Protein AF-A0A519FH25-F1 (afdb_monomer_lite)

Sequence (172 aa):
MGDGDIEALARCCVEATLRHIEGSSDALGRVSALLDDAMTSLRRSLSAATGAEDHAECRRDLEAAMVALQSEDALAPLLDSARERILQTIDVLRFVVTPRRGETDASGPGGRDRLACEAMAARLRLAVIALDAGIARSGRVRQTRAIVDDSPSMRQVIRGALASGGRPESRT

Foldseek 3Di:
DDPVLLVVLVVLLVVLLVVLVVVLVVLVVVLVVLLVVLVVQLVVLVVQLVVDPDPVSVVVSVVSNVVSVVVVVVSVVSVVVSVVSVVLSVVLVCQLVDDDPVLPPDDDDPVNVVSVSVVSSVSSVVSSVSSVVSVVPPDDPPPPPPPPVPPPPDVVVVVVVVVPDDDDDDDD

Secondary structure (DSSP, 8-state):
--HHHHHHHHHHHHHHHHHHHHHHHHHHHHHHHHHHHHHHHHHHHHHHHHH-SSHHHHHHHHHHHHHHHHHHHHHHHHHHHHHHHHHHHHHHHHHHHSPPTTSS----TTTHHHHHHHHHHHHHHHHHHHHHHHHHT----------------SHHHHHHHTTS--------

pLDDT: mean 75.27, std 19.76, range [34.09, 96.94]

Radius of gyration: 30.09 Å; chains: 1; bounding box: 79×49×79 Å

Structure (mmCIF, N/CA/C/O backbone):
data_AF-A0A519FH25-F1
#
_entry.id   AF-A0A519FH25-F1
#
loop_
_atom_site.group_PDB
_atom_site.id
_atom_site.type_symbol
_atom_site.label_atom_id
_atom_site.label_alt_id
_atom_site.label_comp_id
_atom_site.label_asym_id
_atom_site.label_entity_id
_atom_site.label_seq_id
_atom_site.pdbx_PDB_ins_code
_atom_site.Cartn_x
_atom_site.Cartn_y
_atom_site.Cartn_z
_atom_site.occupancy
_atom_site.B_iso_or_equiv
_atom_site.auth_seq_id
_atom_site.auth_comp_id
_atom_site.auth_asym_id
_atom_site.auth_atom_id
_atom_site.pdbx_PDB_model_num
ATOM 1 N N . MET A 1 1 ? 20.531 5.971 -31.372 1.00 55.22 1 MET A N 1
ATOM 2 C CA . MET A 1 1 ? 20.216 6.049 -29.939 1.00 55.22 1 MET A CA 1
ATOM 3 C C . MET A 1 1 ? 21.555 6.118 -29.237 1.00 55.22 1 MET A C 1
ATOM 5 O O . MET A 1 1 ? 22.353 5.213 -29.451 1.00 55.22 1 MET A O 1
ATOM 9 N N . GLY A 1 2 ? 21.870 7.254 -28.620 1.00 62.38 2 GLY A N 1
ATOM 10 C CA . GLY A 1 2 ? 23.169 7.477 -27.972 1.00 62.38 2 GLY A CA 1
ATOM 11 C C . GLY A 1 2 ? 23.111 7.121 -26.489 1.00 62.38 2 GLY A C 1
ATOM 12 O O . GLY A 1 2 ? 22.018 6.994 -25.941 1.00 62.38 2 GLY A O 1
ATOM 13 N N . ASP A 1 3 ? 24.264 7.019 -25.828 1.00 62.97 3 ASP A N 1
ATOM 14 C CA . ASP A 1 3 ? 24.346 6.753 -24.380 1.00 62.97 3 ASP A CA 1
ATOM 15 C C . ASP A 1 3 ? 23.527 7.757 -23.545 1.00 62.97 3 ASP A C 1
ATOM 17 O O . ASP A 1 3 ? 22.914 7.383 -22.545 1.00 62.97 3 ASP A O 1
ATOM 21 N N . GLY A 1 4 ? 23.402 9.005 -24.015 1.00 71.81 4 GLY A N 1
ATOM 22 C CA . GLY A 1 4 ? 22.564 10.031 -23.385 1.00 71.81 4 GLY A CA 1
ATOM 23 C C . GLY A 1 4 ? 21.061 9.709 -23.354 1.00 71.81 4 GLY A C 1
ATOM 24 O O . GLY A 1 4 ? 20.365 10.152 -22.443 1.00 71.81 4 GLY A O 1
ATOM 25 N N . ASP A 1 5 ? 20.550 8.894 -24.284 1.00 83.62 5 ASP A N 1
ATOM 26 C CA . ASP A 1 5 ? 19.140 8.479 -24.270 1.00 83.62 5 ASP A CA 1
ATOM 27 C C . ASP A 1 5 ? 18.875 7.435 -23.173 1.00 83.62 5 ASP A C 1
ATOM 29 O O . ASP A 1 5 ? 17.804 7.416 -22.564 1.00 83.62 5 ASP A O 1
ATOM 33 N N . ILE A 1 6 ? 19.847 6.556 -22.912 1.00 84.62 6 ILE A N 1
ATOM 34 C CA . ILE A 1 6 ? 19.759 5.542 -21.853 1.00 84.62 6 ILE A CA 1
ATOM 35 C C . ILE A 1 6 ? 19.885 6.206 -20.488 1.00 84.62 6 ILE A C 1
ATOM 37 O O . ILE A 1 6 ? 19.112 5.878 -19.591 1.00 84.62 6 ILE A O 1
ATOM 41 N N . GLU A 1 7 ? 20.799 7.166 -20.337 1.00 88.19 7 GLU A N 1
ATOM 42 C CA . GLU A 1 7 ? 20.942 7.929 -19.097 1.00 88.19 7 GLU A CA 1
ATOM 43 C C . GLU A 1 7 ? 19.653 8.693 -18.754 1.00 88.19 7 GLU A C 1
ATOM 45 O O . GLU A 1 7 ? 19.176 8.632 -17.618 1.00 88.19 7 GLU A O 1
ATOM 50 N N . ALA A 1 8 ? 19.039 9.351 -19.742 1.00 90.25 8 ALA A N 1
ATOM 51 C CA . ALA A 1 8 ? 17.763 10.038 -19.557 1.00 90.25 8 ALA A CA 1
ATOM 52 C C . ALA A 1 8 ? 16.649 9.066 -19.130 1.00 90.25 8 ALA A C 1
ATOM 54 O O . ALA A 1 8 ? 15.921 9.334 -18.175 1.00 90.25 8 ALA A O 1
ATOM 55 N N . LEU A 1 9 ? 16.550 7.903 -19.781 1.00 88.69 9 LEU A N 1
ATOM 56 C CA . LEU A 1 9 ? 15.572 6.872 -19.426 1.00 88.69 9 LEU A CA 1
ATOM 57 C C . LEU A 1 9 ? 15.819 6.272 -18.035 1.00 88.69 9 LEU A C 1
ATOM 59 O O . LEU A 1 9 ? 14.865 6.016 -17.300 1.00 88.69 9 LEU A O 1
ATOM 63 N N . ALA A 1 10 ? 17.081 6.070 -17.656 1.00 89.19 10 ALA A N 1
ATOM 64 C CA . ALA A 1 10 ? 17.459 5.607 -16.327 1.00 89.19 10 ALA A CA 1
ATOM 65 C C . ALA A 1 10 ? 17.050 6.626 -15.259 1.00 89.19 10 ALA A C 1
ATOM 67 O O . ALA A 1 10 ? 16.446 6.246 -14.257 1.00 89.19 10 ALA A O 1
ATOM 68 N N . ARG A 1 11 ? 17.284 7.920 -15.508 1.00 92.88 11 ARG A N 1
ATOM 69 C CA . ARG A 1 11 ? 16.842 9.006 -14.627 1.00 92.88 11 ARG A CA 1
ATOM 70 C C . ARG A 1 11 ? 15.324 9.018 -14.462 1.00 92.88 11 ARG A C 1
ATOM 72 O O . ARG A 1 11 ? 14.850 9.000 -13.331 1.00 92.88 11 ARG A O 1
ATOM 79 N N . CYS A 1 12 ? 14.567 8.929 -15.557 1.00 90.19 12 CYS A N 1
ATOM 80 C CA . CYS A 1 12 ? 13.106 8.836 -15.490 1.00 90.19 12 CYS A CA 1
ATOM 81 C C . CYS A 1 12 ? 12.634 7.603 -14.703 1.00 90.19 12 CYS A C 1
ATOM 83 O O . CYS A 1 12 ? 11.685 7.691 -13.926 1.00 90.19 12 CYS A O 1
ATOM 85 N N . CYS A 1 13 ? 13.297 6.453 -14.872 1.00 89.88 13 CYS A N 1
ATOM 86 C CA . CYS A 1 13 ? 12.983 5.237 -14.122 1.00 89.88 13 CYS A CA 1
ATOM 87 C C . CYS A 1 13 ? 13.240 5.416 -12.618 1.00 89.88 13 CYS A C 1
ATOM 89 O O . CYS A 1 13 ? 12.416 4.999 -11.801 1.00 89.88 13 CYS A O 1
ATOM 91 N N . VAL A 1 14 ? 14.352 6.057 -12.243 1.00 91.56 14 VAL A N 1
ATOM 92 C CA . VAL A 1 14 ? 14.678 6.381 -10.846 1.00 91.56 14 VAL A CA 1
ATOM 93 C C . VAL A 1 14 ? 13.645 7.340 -10.263 1.00 91.56 14 VAL A C 1
ATOM 95 O O . VAL A 1 14 ? 13.078 7.047 -9.216 1.00 91.56 14 VAL A O 1
ATOM 98 N N . GLU A 1 15 ? 13.332 8.436 -10.951 1.00 92.12 15 GLU A N 1
ATOM 99 C CA . GLU A 1 15 ? 12.331 9.414 -10.507 1.00 92.12 15 GLU A CA 1
ATOM 100 C C . GLU A 1 15 ? 10.942 8.781 -10.342 1.00 92.12 15 GLU A C 1
ATOM 102 O O . GLU A 1 15 ? 10.249 9.038 -9.360 1.00 92.12 15 GLU A O 1
ATOM 107 N N . ALA A 1 16 ? 10.527 7.917 -11.273 1.00 88.25 16 ALA A N 1
ATOM 108 C CA . ALA A 1 16 ? 9.273 7.176 -11.161 1.00 88.25 16 ALA A CA 1
ATOM 109 C C . ALA A 1 16 ? 9.273 6.213 -9.965 1.00 88.25 16 ALA A C 1
ATOM 111 O O . ALA A 1 16 ? 8.280 6.116 -9.245 1.00 88.25 16 ALA A O 1
ATOM 112 N N . THR A 1 17 ? 10.395 5.538 -9.719 1.00 88.75 17 THR A N 1
ATOM 113 C CA . THR A 1 17 ? 10.561 4.633 -8.574 1.00 88.75 17 THR A CA 1
ATOM 114 C C . THR A 1 17 ? 10.498 5.395 -7.250 1.00 88.75 17 THR A C 1
ATOM 116 O O . THR A 1 17 ? 9.796 4.968 -6.336 1.00 88.75 17 THR A O 1
ATOM 119 N N . LEU A 1 18 ? 11.180 6.540 -7.146 1.00 90.12 18 LEU A N 1
ATOM 120 C CA . LEU A 1 18 ? 11.158 7.382 -5.947 1.00 90.12 18 LEU A CA 1
ATOM 121 C C . LEU A 1 18 ? 9.742 7.877 -5.639 1.00 90.12 18 LEU A C 1
ATOM 123 O O . LEU A 1 18 ? 9.282 7.698 -4.514 1.00 90.12 18 LEU A O 1
ATOM 127 N N . ARG A 1 19 ? 9.003 8.357 -6.650 1.00 87.88 19 ARG A N 1
ATOM 128 C CA . ARG A 1 19 ? 7.586 8.738 -6.499 1.00 87.88 19 ARG A CA 1
ATOM 129 C C . ARG A 1 19 ? 6.727 7.600 -5.927 1.00 87.88 19 ARG A C 1
ATOM 131 O O . ARG A 1 19 ? 5.849 7.839 -5.099 1.00 87.88 19 ARG A O 1
ATOM 138 N N . HIS A 1 20 ? 6.969 6.354 -6.344 1.00 85.06 20 HIS A N 1
ATOM 139 C CA . HIS A 1 20 ? 6.272 5.173 -5.806 1.00 85.06 20 HIS A CA 1
ATOM 140 C C . HIS A 1 20 ? 6.630 4.868 -4.355 1.00 85.06 20 HIS A C 1
ATOM 142 O O . HIS A 1 20 ? 5.747 4.517 -3.565 1.00 85.06 20 HIS A O 1
ATOM 148 N N . ILE A 1 21 ? 7.910 4.988 -4.002 1.00 87.00 21 ILE A N 1
ATOM 149 C CA . ILE A 1 21 ? 8.391 4.775 -2.634 1.00 87.00 21 ILE A CA 1
ATOM 150 C C . ILE A 1 21 ? 7.794 5.831 -1.705 1.00 87.00 21 ILE A C 1
ATOM 152 O O . ILE A 1 21 ? 7.235 5.471 -0.672 1.00 87.00 21 ILE A O 1
ATOM 156 N N . GLU A 1 22 ? 7.830 7.104 -2.095 1.00 88.25 22 GLU A N 1
ATOM 157 C CA . GLU A 1 22 ? 7.240 8.216 -1.340 1.00 88.25 22 GLU A CA 1
ATOM 158 C C . GLU A 1 22 ? 5.732 8.009 -1.142 1.00 88.25 22 GLU A C 1
ATOM 160 O O . GLU A 1 22 ? 5.251 7.982 -0.010 1.00 88.25 22 GLU A O 1
ATOM 165 N N . GLY A 1 23 ? 4.985 7.712 -2.212 1.00 85.00 23 GLY A N 1
ATOM 166 C CA . GLY A 1 23 ? 3.547 7.440 -2.111 1.00 85.00 23 GLY A CA 1
ATOM 167 C C . GLY A 1 23 ? 3.195 6.172 -1.314 1.00 85.00 23 GLY A C 1
ATOM 168 O O . GLY A 1 23 ? 2.083 6.047 -0.784 1.00 85.00 23 GLY A O 1
ATOM 169 N N . SER A 1 24 ? 4.114 5.208 -1.220 1.00 84.75 24 SER A N 1
ATOM 170 C CA . SER A 1 24 ? 3.966 4.030 -0.356 1.00 84.75 24 SER A CA 1
ATOM 171 C C . SER A 1 24 ? 4.255 4.373 1.103 1.00 84.75 24 SER A C 1
ATOM 173 O O . SER A 1 24 ? 3.476 3.985 1.972 1.00 84.75 24 SER A O 1
ATOM 175 N N . SER A 1 25 ? 5.305 5.156 1.358 1.00 87.62 25 SER A N 1
ATOM 176 C CA . SER A 1 25 ? 5.664 5.681 2.677 1.00 87.62 25 SER A CA 1
ATOM 177 C C . SER A 1 25 ? 4.526 6.504 3.277 1.00 87.62 25 SER A C 1
ATOM 179 O O . SER A 1 25 ? 4.088 6.229 4.392 1.00 87.62 25 SER A O 1
ATOM 181 N N . ASP A 1 26 ? 3.952 7.432 2.510 1.00 87.69 26 ASP A N 1
ATOM 182 C CA . ASP A 1 26 ? 2.821 8.252 2.954 1.00 87.69 26 ASP A CA 1
ATOM 183 C C . ASP A 1 26 ? 1.589 7.409 3.305 1.00 87.69 26 ASP A C 1
ATOM 185 O O . ASP A 1 26 ? 0.864 7.699 4.259 1.00 87.69 26 ASP A O 1
ATOM 189 N N . ALA A 1 27 ? 1.320 6.356 2.528 1.00 85.44 27 ALA A N 1
ATOM 190 C CA . ALA A 1 27 ? 0.211 5.448 2.803 1.00 85.44 27 ALA A CA 1
ATOM 191 C C . ALA A 1 27 ? 0.436 4.652 4.093 1.00 85.44 27 ALA A C 1
ATOM 193 O O . ALA A 1 27 ? -0.482 4.554 4.905 1.00 85.44 27 ALA A O 1
ATOM 194 N N . LEU A 1 28 ? 1.650 4.135 4.299 1.00 88.00 28 LEU A N 1
ATOM 195 C CA . LEU A 1 28 ? 2.026 3.441 5.529 1.00 88.00 28 LEU A CA 1
ATOM 196 C C . LEU A 1 28 ? 1.961 4.376 6.742 1.00 88.00 28 LEU A C 1
ATOM 198 O O . LEU A 1 28 ? 1.437 3.975 7.775 1.00 88.00 28 LEU A O 1
ATOM 202 N N . GLY A 1 29 ? 2.392 5.633 6.601 1.00 89.56 29 GLY A N 1
ATOM 203 C CA . GLY A 1 29 ? 2.268 6.648 7.649 1.00 89.56 29 GLY A CA 1
ATOM 204 C C . GLY A 1 29 ? 0.814 6.897 8.059 1.00 89.56 29 GLY A C 1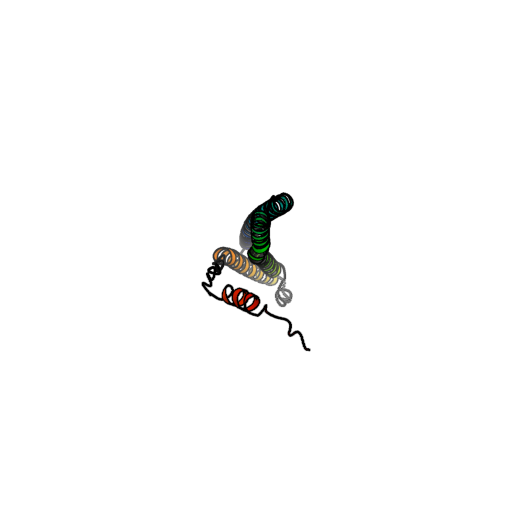
ATOM 205 O O . GLY A 1 29 ? 0.506 6.928 9.248 1.00 89.56 29 GLY A O 1
ATOM 206 N N . ARG A 1 30 ? -0.112 6.984 7.092 1.00 88.62 30 ARG A N 1
ATOM 207 C CA . ARG A 1 30 ? -1.554 7.095 7.387 1.00 88.62 30 ARG A CA 1
ATOM 208 C C . ARG A 1 30 ? -2.110 5.855 8.084 1.00 88.62 30 ARG A C 1
ATOM 210 O O . ARG A 1 30 ? -2.893 5.998 9.015 1.00 88.62 30 ARG A O 1
ATOM 217 N N . VAL A 1 31 ? -1.720 4.656 7.650 1.00 89.62 31 VAL A N 1
ATOM 218 C CA . VAL A 1 31 ? -2.145 3.407 8.305 1.00 89.62 31 VAL A CA 1
ATOM 219 C C . VAL A 1 31 ? -1.613 3.334 9.736 1.00 89.62 31 VAL A C 1
ATOM 221 O O . VAL A 1 31 ? -2.366 2.972 10.634 1.00 89.62 31 VAL A O 1
ATOM 224 N N . SER A 1 32 ? -0.360 3.740 9.961 1.00 90.00 32 SER A N 1
ATOM 225 C CA . SER A 1 32 ? 0.234 3.816 11.299 1.00 90.00 32 SER A CA 1
ATOM 226 C C . SER A 1 32 ? -0.556 4.749 12.211 1.00 90.00 32 SER A C 1
ATOM 228 O O . SER A 1 32 ? -0.900 4.355 13.317 1.00 90.00 32 SER A O 1
ATOM 230 N N . ALA A 1 33 ? -0.907 5.949 11.736 1.00 91.38 33 ALA A N 1
ATOM 231 C CA . ALA A 1 33 ? -1.695 6.899 12.520 1.00 91.38 33 ALA A CA 1
ATOM 232 C C . ALA A 1 33 ? -3.081 6.341 12.891 1.00 91.38 33 ALA A C 1
ATOM 234 O O . ALA A 1 33 ? -3.505 6.452 14.036 1.00 91.38 33 ALA A O 1
ATOM 235 N N . LEU A 1 34 ? -3.763 5.680 11.947 1.00 90.44 34 LEU A N 1
ATOM 236 C CA . LEU A 1 34 ? -5.056 5.041 12.216 1.00 90.44 34 LEU A CA 1
ATOM 237 C C . LEU A 1 34 ? -4.940 3.900 13.236 1.00 90.44 34 LEU A C 1
ATOM 239 O O . LEU A 1 34 ? -5.818 3.750 14.084 1.00 90.44 34 LEU A O 1
ATOM 243 N N . LEU A 1 35 ? -3.865 3.110 13.168 1.00 90.00 35 LEU A N 1
ATOM 244 C CA . LEU A 1 35 ? -3.596 2.056 14.144 1.00 90.00 35 LEU A CA 1
ATOM 245 C C . LEU A 1 35 ? -3.323 2.646 15.533 1.00 90.00 35 LEU A C 1
ATOM 247 O O . LEU A 1 35 ? -3.856 2.150 16.524 1.00 90.00 35 LEU A O 1
ATOM 251 N N . ASP A 1 36 ? -2.542 3.722 15.617 1.00 91.88 36 ASP A N 1
ATOM 252 C CA . ASP A 1 36 ? -2.261 4.410 16.879 1.00 91.88 36 ASP A CA 1
ATOM 253 C C . ASP A 1 36 ? -3.538 4.987 17.512 1.00 91.88 36 ASP A C 1
ATOM 255 O O . ASP A 1 36 ? -3.755 4.841 18.723 1.00 91.88 36 ASP A O 1
ATOM 259 N N . ASP A 1 37 ? -4.422 5.576 16.704 1.00 91.31 37 ASP A N 1
ATOM 260 C CA . ASP A 1 37 ? -5.726 6.080 17.142 1.00 91.31 37 ASP A CA 1
ATOM 261 C C . ASP A 1 37 ? -6.628 4.945 17.652 1.00 91.31 37 ASP A C 1
ATOM 263 O O . ASP A 1 37 ? -7.215 5.048 18.738 1.00 91.31 37 ASP A O 1
ATOM 267 N N . ALA A 1 38 ? -6.694 3.831 16.914 1.00 90.81 38 ALA A N 1
ATOM 268 C CA . ALA A 1 38 ? -7.445 2.639 17.298 1.00 90.81 38 ALA A CA 1
ATOM 269 C C . ALA A 1 38 ? -6.943 2.058 18.626 1.00 90.81 38 ALA A C 1
ATOM 271 O O . ALA A 1 38 ? -7.729 1.843 19.553 1.00 90.81 38 ALA A O 1
ATOM 272 N N . MET A 1 39 ? -5.626 1.888 18.767 1.00 92.44 39 MET A N 1
ATOM 273 C CA . MET A 1 39 ? -5.001 1.374 19.988 1.00 92.44 39 MET A CA 1
ATOM 274 C C . MET A 1 39 ? -5.196 2.317 21.176 1.00 92.44 39 MET A C 1
ATOM 276 O O . MET A 1 39 ? -5.402 1.870 22.308 1.00 92.44 39 MET A O 1
ATOM 280 N N . THR A 1 40 ? -5.169 3.627 20.942 1.00 95.19 40 THR A N 1
ATOM 281 C CA . THR A 1 40 ? -5.456 4.626 21.975 1.00 95.19 40 THR A CA 1
ATOM 282 C C . THR A 1 40 ? -6.914 4.556 22.425 1.00 95.19 40 THR A C 1
ATOM 284 O O . THR A 1 40 ? -7.187 4.584 23.628 1.00 95.19 40 THR A O 1
ATOM 287 N N . SER A 1 41 ? -7.854 4.414 21.487 1.00 93.75 41 SER A N 1
ATOM 288 C CA . SER A 1 41 ? -9.272 4.229 21.803 1.00 93.75 41 SER A CA 1
ATOM 289 C C . SER A 1 41 ? -9.520 2.936 22.576 1.00 93.75 41 SER A C 1
ATOM 291 O O . SER A 1 41 ? -10.207 2.960 23.594 1.00 93.75 41 SER A O 1
ATOM 293 N N . LEU A 1 42 ? -8.895 1.833 22.162 1.00 94.50 42 LEU A N 1
ATOM 294 C CA . LEU A 1 42 ? -8.974 0.543 22.843 1.00 94.50 42 LEU A CA 1
ATOM 295 C C . LEU A 1 42 ? -8.512 0.636 24.301 1.00 94.50 42 LEU A C 1
ATOM 297 O O . LEU A 1 42 ? -9.236 0.231 25.207 1.00 94.50 42 LEU A O 1
ATOM 301 N N . ARG A 1 43 ? -7.327 1.211 24.545 1.00 96.44 43 ARG A N 1
ATOM 302 C CA . ARG A 1 43 ? -6.800 1.406 25.908 1.00 96.44 43 ARG A CA 1
ATOM 303 C C . ARG A 1 43 ? -7.744 2.248 26.760 1.00 96.44 43 ARG A C 1
ATOM 305 O O . ARG A 1 43 ? -7.962 1.924 27.923 1.00 96.44 43 ARG A O 1
ATOM 312 N N . ARG A 1 44 ? -8.312 3.311 26.183 1.00 96.50 44 ARG A N 1
ATOM 313 C CA . ARG A 1 44 ? -9.262 4.188 26.875 1.00 96.50 44 ARG A CA 1
ATOM 314 C C . ARG A 1 44 ? -10.528 3.434 27.274 1.00 96.50 44 ARG A C 1
ATOM 316 O O . ARG A 1 44 ? -10.909 3.495 28.436 1.00 96.50 44 ARG A O 1
ATOM 323 N N . SER A 1 45 ? -11.141 2.713 26.338 1.00 95.25 45 SER A N 1
ATOM 324 C CA . SER A 1 45 ? -12.368 1.949 26.575 1.00 95.25 45 SER A CA 1
ATOM 325 C C . SER A 1 45 ? -12.154 0.803 27.562 1.00 95.25 45 SER A C 1
ATOM 327 O O . SER A 1 45 ? -12.967 0.612 28.455 1.00 95.25 45 SER A O 1
ATOM 329 N N . LEU A 1 46 ? -11.028 0.088 27.483 1.00 95.62 46 LEU A N 1
ATOM 330 C CA . LEU A 1 46 ? -10.704 -0.950 28.465 1.00 95.62 46 LEU A CA 1
ATOM 331 C C . LEU A 1 46 ? -10.480 -0.367 29.864 1.00 95.62 46 LEU A C 1
ATOM 333 O O . LEU A 1 46 ? -10.968 -0.925 30.841 1.00 95.62 46 LEU A O 1
ATOM 337 N N . SER A 1 47 ? -9.787 0.771 29.963 1.00 96.81 47 SER A N 1
ATOM 338 C CA . SER A 1 47 ? -9.609 1.478 31.235 1.00 96.81 47 SER A CA 1
ATOM 339 C C . SER A 1 47 ? -10.957 1.912 31.827 1.00 96.81 47 SER A C 1
ATOM 341 O O . SER A 1 47 ? -11.224 1.658 33.000 1.00 96.81 47 SER A O 1
ATOM 343 N N . ALA A 1 48 ? -11.845 2.483 31.006 1.00 94.88 48 ALA A N 1
ATOM 344 C CA . ALA A 1 48 ? -13.191 2.873 31.424 1.00 94.88 48 ALA A CA 1
ATOM 345 C C . ALA A 1 48 ? -14.017 1.667 31.906 1.00 94.88 48 ALA A C 1
ATOM 347 O O . ALA A 1 48 ? -14.543 1.695 33.015 1.00 94.88 48 ALA A O 1
ATOM 348 N N . ALA A 1 49 ? -13.987 0.550 31.171 1.00 94.88 49 ALA A N 1
ATOM 349 C CA . ALA A 1 49 ? -14.682 -0.676 31.560 1.00 94.88 49 ALA A CA 1
ATOM 350 C C . ALA A 1 49 ? -14.231 -1.222 32.927 1.00 94.88 49 ALA A C 1
ATOM 352 O O . ALA A 1 49 ? -15.047 -1.790 33.651 1.00 94.88 49 ALA A O 1
ATOM 353 N N . THR A 1 50 ? -12.951 -1.055 33.296 1.00 94.88 50 THR A N 1
ATOM 354 C CA . THR A 1 50 ? -12.442 -1.464 34.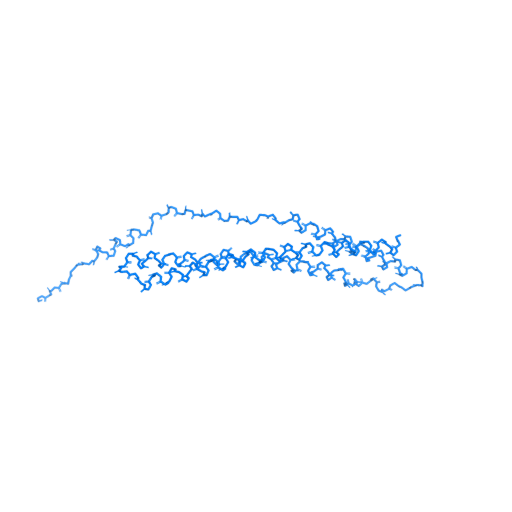622 1.00 94.88 50 THR A CA 1
ATOM 355 C C . THR A 1 50 ? -12.861 -0.536 35.761 1.00 94.88 50 THR A C 1
ATOM 357 O O . THR A 1 50 ? -12.856 -0.963 36.913 1.00 94.88 50 THR A O 1
ATOM 360 N N . GLY A 1 51 ? -13.210 0.714 35.448 1.00 94.00 51 GLY A N 1
ATOM 361 C CA . GLY A 1 51 ? -13.679 1.714 36.407 1.00 94.00 51 GLY A CA 1
ATOM 362 C C . GLY A 1 51 ? -15.198 1.890 36.441 1.00 94.00 51 GLY A C 1
ATOM 363 O O . GLY A 1 51 ? -15.668 2.739 37.191 1.00 94.00 51 GLY A O 1
ATOM 364 N N . ALA A 1 52 ? -15.946 1.129 35.638 1.00 94.38 52 ALA A N 1
ATOM 365 C CA . ALA A 1 52 ? -17.389 1.278 35.490 1.00 94.38 52 ALA A CA 1
ATOM 366 C C . ALA A 1 52 ? -18.142 1.001 36.802 1.00 94.38 52 ALA A C 1
ATOM 368 O O . ALA A 1 52 ? -17.884 0.006 37.487 1.00 94.38 52 ALA A O 1
ATOM 369 N N . GLU A 1 53 ? -19.110 1.859 37.123 1.00 94.50 53 GLU A N 1
ATOM 370 C CA . GLU A 1 53 ? -19.896 1.766 38.362 1.00 94.50 53 GLU A CA 1
ATOM 371 C C . GLU A 1 53 ? -21.063 0.776 38.234 1.00 94.50 53 GLU A C 1
ATOM 373 O O . GLU A 1 53 ? -21.558 0.245 39.234 1.00 94.50 53 GLU A O 1
ATOM 378 N N . ASP A 1 54 ? -21.492 0.489 37.000 1.00 95.62 54 ASP A N 1
ATOM 379 C CA . ASP A 1 54 ? -22.558 -0.461 36.716 1.00 95.62 54 ASP A CA 1
ATOM 380 C C . ASP A 1 54 ? -22.307 -1.342 35.478 1.00 95.62 54 ASP A C 1
ATOM 382 O O . ASP A 1 54 ? -21.416 -1.135 34.650 1.00 95.62 54 ASP A O 1
ATOM 386 N N . HIS A 1 55 ? -23.137 -2.379 35.353 1.00 93.12 55 HIS A N 1
ATOM 387 C CA . HIS A 1 55 ? -23.047 -3.353 34.268 1.00 93.12 55 HIS A CA 1
ATOM 388 C C . HIS A 1 55 ? -23.359 -2.750 32.885 1.00 93.12 55 HIS A C 1
ATOM 390 O O . HIS A 1 55 ? -22.870 -3.243 31.867 1.00 93.12 55 HIS A O 1
ATOM 396 N N . ALA A 1 56 ? -24.213 -1.728 32.801 1.00 95.31 56 ALA A N 1
ATOM 397 C CA . ALA A 1 56 ? -24.584 -1.122 31.526 1.00 95.31 56 ALA A CA 1
ATOM 398 C C . ALA A 1 56 ? -23.444 -0.263 30.962 1.00 95.31 56 ALA A C 1
ATOM 400 O O . ALA A 1 56 ? -23.205 -0.302 29.754 1.00 95.31 56 ALA A O 1
ATOM 401 N N . GLU A 1 57 ? -22.740 0.463 31.828 1.00 92.62 57 GLU A N 1
ATOM 402 C CA . GLU A 1 57 ? -21.528 1.214 31.515 1.00 92.62 57 GLU A CA 1
ATOM 403 C C . GLU A 1 57 ? -20.391 0.274 31.107 1.00 92.62 57 GLU A C 1
ATOM 405 O O . GLU A 1 57 ? -19.887 0.388 29.990 1.00 92.62 57 GLU A O 1
ATOM 410 N N . CYS A 1 58 ? -20.105 -0.748 31.923 1.00 96.31 58 CYS A N 1
ATOM 411 C CA . CYS A 1 58 ? -19.081 -1.749 31.614 1.00 96.31 58 CYS A CA 1
ATOM 412 C C . CYS A 1 58 ? -19.315 -2.397 30.239 1.00 96.31 58 CYS A C 1
ATOM 414 O O . CYS A 1 58 ? -18.404 -2.495 29.416 1.00 96.31 58 CYS A O 1
ATOM 416 N N . ARG A 1 59 ? -20.563 -2.788 29.940 1.00 96.94 59 ARG A N 1
ATOM 417 C CA . ARG A 1 59 ? -20.912 -3.366 28.637 1.00 96.94 59 ARG A CA 1
ATOM 418 C C . ARG A 1 59 ? -20.684 -2.381 27.488 1.00 96.94 59 ARG A C 1
ATOM 420 O O . ARG A 1 59 ? -20.146 -2.785 26.464 1.00 96.94 59 ARG A O 1
ATOM 427 N N . ARG A 1 60 ? -21.084 -1.115 27.641 1.00 96.38 60 ARG A N 1
ATOM 428 C CA . ARG A 1 60 ? -20.908 -0.087 26.601 1.00 96.38 60 ARG A CA 1
ATOM 429 C C . ARG A 1 60 ? -19.429 0.127 26.279 1.00 96.38 60 ARG A C 1
ATOM 431 O O . ARG A 1 60 ? -19.065 0.227 25.109 1.00 96.38 60 ARG A O 1
ATOM 438 N N . ASP A 1 61 ? -18.583 0.169 27.300 1.00 95.81 61 ASP A N 1
ATOM 439 C CA . ASP A 1 61 ? -17.147 0.365 27.120 1.00 95.81 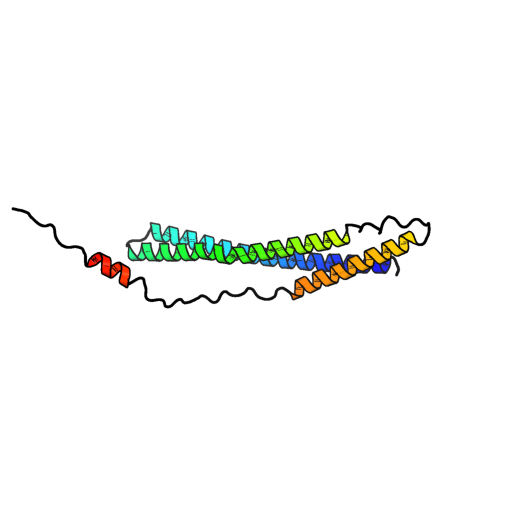61 ASP A CA 1
ATOM 440 C C . ASP A 1 61 ? -16.471 -0.856 26.487 1.00 95.81 61 ASP A C 1
ATOM 442 O O . ASP A 1 61 ? -15.613 -0.707 25.615 1.00 95.81 61 ASP A O 1
ATOM 446 N N . LEU A 1 62 ? -16.907 -2.070 26.833 1.00 95.75 62 LEU A N 1
ATOM 447 C CA . LEU A 1 62 ? -16.460 -3.292 26.159 1.00 95.75 62 LEU A CA 1
ATOM 448 C C . LEU A 1 62 ? -16.910 -3.344 24.690 1.00 95.75 62 LEU A C 1
ATOM 450 O O . LEU A 1 62 ? -16.121 -3.728 23.829 1.00 95.75 62 LEU A O 1
ATOM 454 N N . GLU A 1 63 ? -18.133 -2.913 24.374 1.00 96.00 63 GLU A N 1
ATOM 455 C CA . GLU A 1 63 ? -18.609 -2.783 22.989 1.00 96.00 63 GLU A CA 1
ATOM 456 C C . GLU A 1 63 ? -17.753 -1.773 22.201 1.00 96.00 63 GLU A C 1
ATOM 458 O O . GLU A 1 63 ? -17.348 -2.050 21.071 1.00 96.00 63 GLU A O 1
ATOM 463 N N . ALA A 1 64 ? -17.392 -0.637 22.806 1.00 93.12 64 ALA A N 1
ATOM 464 C CA . ALA A 1 64 ? -16.491 0.339 22.190 1.00 93.12 64 ALA A CA 1
ATOM 465 C C . ALA A 1 64 ? -15.070 -0.220 21.973 1.00 93.12 64 ALA A C 1
ATOM 467 O O . ALA A 1 64 ? -14.469 0.007 20.921 1.00 93.12 64 ALA A O 1
ATOM 468 N N . ALA A 1 65 ? -14.547 -0.995 22.930 1.00 93.75 65 ALA A N 1
ATOM 469 C CA . ALA A 1 65 ? -13.273 -1.699 22.794 1.00 93.75 65 ALA A CA 1
ATOM 470 C C . ALA A 1 65 ? -13.305 -2.725 21.646 1.00 93.75 65 ALA A C 1
ATOM 472 O O . ALA A 1 65 ? -12.360 -2.804 20.861 1.00 93.75 65 ALA A O 1
ATOM 473 N N . MET A 1 66 ? -14.405 -3.469 21.495 1.00 93.50 66 MET A N 1
ATOM 474 C CA . MET A 1 66 ? -14.591 -4.397 20.375 1.00 93.50 66 MET A CA 1
ATOM 475 C C . MET A 1 66 ? -14.577 -3.680 19.022 1.00 93.50 66 MET A C 1
ATOM 477 O O . MET A 1 66 ? -13.933 -4.158 18.092 1.00 93.50 66 MET A O 1
ATOM 481 N N . VAL A 1 67 ? -15.237 -2.524 18.906 1.00 91.19 67 VAL A N 1
ATOM 482 C CA . VAL A 1 67 ? -15.213 -1.720 17.670 1.00 91.19 67 VAL A CA 1
ATOM 483 C C . VAL A 1 67 ? -13.795 -1.233 17.355 1.00 91.19 67 VAL A C 1
ATOM 485 O O . VAL A 1 67 ? -13.375 -1.274 16.199 1.00 91.19 67 VAL A O 1
ATOM 488 N N . ALA A 1 68 ? -13.028 -0.818 18.369 1.00 91.00 68 ALA A N 1
ATOM 489 C CA . ALA A 1 68 ? -11.630 -0.433 18.181 1.00 91.00 68 ALA A CA 1
ATOM 490 C C . ALA A 1 68 ? -10.774 -1.608 17.671 1.00 91.00 68 ALA A C 1
ATOM 492 O O . ALA A 1 68 ? -9.977 -1.417 16.758 1.00 91.00 68 ALA A O 1
ATOM 493 N N . LEU A 1 69 ? -10.985 -2.827 18.175 1.00 87.38 69 LEU A N 1
ATOM 494 C CA . LEU A 1 69 ? -10.306 -4.030 17.670 1.00 87.38 69 LEU A CA 1
ATOM 495 C C . LEU A 1 69 ? -10.693 -4.357 16.221 1.00 87.38 69 LEU A C 1
ATOM 497 O O . LEU A 1 69 ? -9.831 -4.650 15.404 1.00 87.38 69 LEU A O 1
ATOM 501 N N . GLN A 1 70 ? -11.971 -4.233 15.864 1.00 88.75 70 GLN A N 1
ATOM 502 C CA . GLN A 1 70 ? -12.436 -4.472 14.490 1.00 88.75 70 GLN A CA 1
ATOM 503 C C . GLN A 1 70 ? -11.860 -3.478 13.475 1.00 88.75 70 GLN A C 1
ATOM 505 O O . GLN A 1 70 ? -11.812 -3.764 12.279 1.00 88.75 70 GLN A O 1
ATOM 510 N N . SER A 1 71 ? -11.420 -2.300 13.926 1.00 81.44 71 SER A N 1
ATOM 511 C CA . SER A 1 71 ? -10.757 -1.346 13.040 1.00 81.44 71 SER A CA 1
ATOM 512 C C . SER A 1 71 ? -9.390 -1.844 12.553 1.00 81.44 71 SER A C 1
ATOM 514 O O . SER A 1 71 ? -8.992 -1.483 11.450 1.00 81.44 71 SER A O 1
ATOM 516 N N . GLU A 1 72 ? -8.723 -2.741 13.289 1.00 79.56 72 GLU A N 1
ATOM 517 C CA . GLU A 1 72 ? -7.476 -3.390 12.859 1.00 79.56 72 GLU A CA 1
ATOM 518 C C . GLU A 1 72 ? -7.692 -4.246 11.600 1.00 79.56 72 GLU A C 1
ATOM 520 O O . GLU A 1 72 ? -6.941 -4.126 10.627 1.00 79.56 72 GLU A O 1
ATOM 525 N N . ASP A 1 73 ? -8.783 -5.017 11.557 1.00 81.31 73 ASP A N 1
ATOM 526 C CA . ASP A 1 73 ? -9.152 -5.834 10.392 1.00 81.31 73 ASP A CA 1
ATOM 527 C C . ASP A 1 73 ? -9.390 -4.973 9.140 1.00 81.31 73 ASP A C 1
ATOM 529 O O . ASP A 1 73 ? -9.104 -5.390 8.015 1.00 81.31 73 ASP A O 1
ATOM 533 N N . ALA A 1 74 ? -9.875 -3.740 9.316 1.00 79.50 74 ALA A N 1
ATOM 534 C CA . ALA A 1 74 ? -10.063 -2.791 8.222 1.00 79.50 74 ALA A CA 1
ATOM 535 C C . ALA A 1 74 ? -8.740 -2.184 7.709 1.00 79.50 74 ALA A C 1
ATOM 537 O O . ALA A 1 74 ? -8.694 -1.692 6.577 1.00 79.50 74 ALA A O 1
ATOM 538 N N . LEU A 1 75 ? -7.664 -2.229 8.505 1.00 84.75 75 LEU A N 1
ATOM 539 C CA . LEU A 1 75 ? -6.333 -1.736 8.131 1.00 84.75 75 LEU A CA 1
ATOM 540 C C . LEU A 1 75 ? -5.499 -2.788 7.388 1.00 84.75 75 LEU A C 1
ATOM 542 O O . LEU A 1 75 ? -4.663 -2.414 6.560 1.00 84.75 75 LEU A O 1
ATOM 546 N N . ALA A 1 76 ? -5.745 -4.082 7.613 1.00 85.75 76 ALA A N 1
ATOM 547 C CA . ALA A 1 76 ? -5.009 -5.164 6.953 1.00 85.75 76 ALA A CA 1
ATOM 548 C C . ALA A 1 76 ? -5.000 -5.061 5.407 1.00 85.75 76 ALA A C 1
ATOM 550 O O . ALA A 1 76 ? -3.913 -5.096 4.822 1.00 85.75 76 ALA A O 1
ATOM 551 N N . PRO A 1 77 ? -6.131 -4.789 4.716 1.00 85.31 77 PRO A N 1
ATOM 552 C CA . PRO A 1 77 ? -6.132 -4.602 3.262 1.00 85.31 77 PRO A CA 1
ATOM 553 C C . PRO A 1 77 ? -5.267 -3.426 2.782 1.00 85.31 77 PRO A C 1
ATOM 555 O O . PRO A 1 77 ? -4.747 -3.449 1.665 1.00 85.31 77 PRO A O 1
ATOM 558 N N . LEU A 1 78 ? -5.108 -2.381 3.603 1.00 83.00 78 LEU A N 1
ATOM 559 C CA . LEU A 1 78 ? -4.275 -1.224 3.265 1.00 83.00 78 LEU A CA 1
ATOM 560 C C . LEU A 1 78 ? -2.784 -1.572 3.349 1.00 83.00 78 LEU A C 1
ATOM 562 O O . LEU A 1 78 ? -2.009 -1.145 2.488 1.00 83.00 78 LEU A O 1
ATOM 566 N N . LEU A 1 79 ? -2.393 -2.374 4.345 1.00 84.88 79 LEU A N 1
ATOM 567 C CA . LEU A 1 79 ? -1.032 -2.901 4.475 1.00 84.88 79 LEU A CA 1
ATOM 568 C C . LEU A 1 79 ? -0.696 -3.867 3.337 1.00 84.88 79 LEU A C 1
ATOM 570 O O . LEU A 1 79 ? 0.366 -3.738 2.726 1.00 84.88 79 LEU A O 1
ATOM 574 N N . ASP A 1 80 ? -1.614 -4.772 2.999 1.00 87.56 80 ASP A N 1
ATOM 575 C CA . ASP A 1 80 ? -1.439 -5.703 1.882 1.00 87.56 80 ASP A CA 1
ATOM 576 C C . ASP A 1 80 ? -1.293 -4.962 0.551 1.00 87.56 80 ASP A 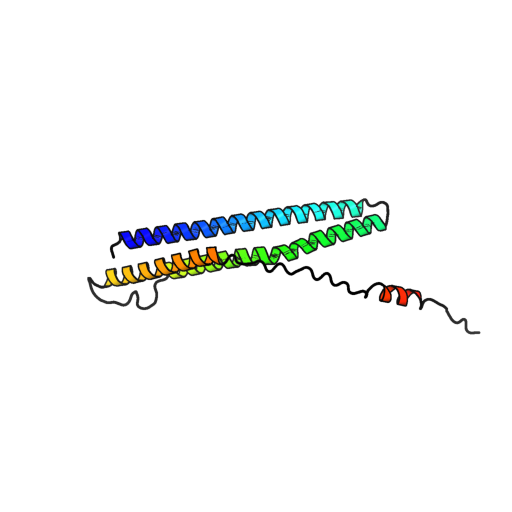C 1
ATOM 578 O O . ASP A 1 80 ? -0.392 -5.261 -0.233 1.00 87.56 80 ASP A O 1
ATOM 582 N N . SER A 1 81 ? -2.099 -3.922 0.327 1.00 83.62 81 SER A N 1
ATOM 583 C CA . SER A 1 81 ? -1.979 -3.077 -0.864 1.00 83.62 81 SER A CA 1
ATOM 584 C C . SER A 1 81 ? -0.644 -2.322 -0.916 1.00 83.62 81 SER A C 1
ATOM 586 O O . SER A 1 81 ? -0.022 -2.218 -1.977 1.00 83.62 81 SER A O 1
ATOM 588 N N . ALA A 1 82 ? -0.155 -1.802 0.216 1.00 84.00 82 ALA A N 1
ATOM 589 C CA . ALA A 1 82 ? 1.163 -1.170 0.280 1.00 84.00 82 ALA A CA 1
ATOM 590 C C . ALA A 1 82 ? 2.287 -2.174 -0.023 1.00 84.00 82 ALA A C 1
ATOM 592 O O . ALA A 1 82 ? 3.184 -1.878 -0.815 1.00 84.00 82 ALA A O 1
ATOM 593 N N . ARG A 1 83 ? 2.200 -3.383 0.540 1.00 85.88 83 ARG A N 1
ATOM 594 C CA . ARG A 1 83 ? 3.134 -4.480 0.274 1.00 85.88 83 ARG A CA 1
ATOM 595 C C . ARG A 1 83 ? 3.137 -4.879 -1.200 1.00 85.88 83 ARG A C 1
ATOM 597 O O . ARG A 1 83 ? 4.211 -5.031 -1.780 1.00 85.88 83 ARG A O 1
ATOM 604 N N . GLU A 1 84 ? 1.967 -5.028 -1.814 1.00 86.75 84 GLU A N 1
ATOM 605 C CA . GLU A 1 84 ? 1.840 -5.402 -3.223 1.00 86.75 84 GLU A CA 1
ATOM 606 C C . GLU A 1 84 ? 2.500 -4.364 -4.143 1.00 86.75 84 GLU A C 1
ATOM 608 O O . GLU A 1 84 ? 3.268 -4.734 -5.029 1.00 86.75 84 GLU A O 1
ATOM 613 N N . ARG A 1 85 ? 2.298 -3.063 -3.885 1.00 82.88 85 ARG A N 1
ATOM 614 C CA . ARG A 1 85 ? 2.952 -1.982 -4.649 1.00 82.88 85 ARG A CA 1
ATOM 615 C C . ARG A 1 85 ? 4.478 -2.026 -4.553 1.00 82.88 85 ARG A C 1
ATOM 617 O O . ARG A 1 85 ? 5.165 -1.846 -5.562 1.00 82.88 85 ARG A O 1
ATOM 624 N N . ILE A 1 86 ? 5.016 -2.296 -3.363 1.00 86.75 86 ILE A N 1
ATOM 625 C CA . ILE A 1 86 ? 6.465 -2.438 -3.157 1.00 86.75 86 ILE A CA 1
ATOM 626 C C . ILE A 1 86 ? 6.997 -3.632 -3.957 1.00 86.75 86 ILE A C 1
ATOM 628 O O . ILE A 1 86 ? 7.992 -3.497 -4.667 1.00 86.75 86 ILE A O 1
ATOM 632 N N . LEU A 1 87 ? 6.321 -4.783 -3.894 1.00 87.19 87 LEU A N 1
ATOM 633 C CA . LEU A 1 87 ? 6.720 -5.980 -4.641 1.00 87.19 87 LEU A CA 1
ATOM 634 C C . LEU A 1 87 ? 6.674 -5.755 -6.157 1.00 87.19 87 LEU A C 1
ATOM 636 O O . LEU A 1 87 ? 7.638 -6.080 -6.844 1.00 87.19 87 LEU A O 1
ATOM 640 N N . GLN A 1 88 ? 5.618 -5.121 -6.669 1.00 86.69 88 GLN A N 1
ATOM 641 C CA . GLN A 1 88 ? 5.515 -4.757 -8.085 1.00 86.69 88 GLN A CA 1
ATOM 642 C C . GLN A 1 88 ? 6.656 -3.823 -8.515 1.00 86.69 88 GLN A C 1
ATOM 644 O O . GLN A 1 88 ? 7.261 -4.028 -9.566 1.00 86.69 88 GLN A O 1
ATOM 649 N N . THR A 1 89 ? 6.997 -2.830 -7.687 1.00 87.12 89 THR A N 1
ATOM 650 C CA . THR A 1 89 ? 8.124 -1.917 -7.947 1.00 87.12 89 THR A CA 1
ATOM 651 C C . THR A 1 89 ? 9.451 -2.678 -7.995 1.00 87.12 89 THR A C 1
ATOM 653 O O . THR A 1 89 ? 10.250 -2.477 -8.910 1.00 87.12 89 THR A O 1
ATOM 656 N N . ILE A 1 90 ? 9.671 -3.606 -7.058 1.00 87.88 90 ILE A N 1
ATOM 657 C CA . ILE A 1 90 ? 10.851 -4.480 -7.041 1.00 87.88 90 ILE A CA 1
ATOM 658 C C . ILE A 1 90 ? 10.926 -5.321 -8.317 1.00 87.88 90 ILE A C 1
ATOM 660 O O . ILE A 1 90 ? 11.999 -5.431 -8.909 1.00 87.88 90 ILE A O 1
ATOM 664 N N . ASP A 1 91 ? 9.816 -5.904 -8.759 1.00 88.25 91 ASP A N 1
ATOM 665 C CA . ASP A 1 91 ? 9.793 -6.745 -9.955 1.00 88.25 91 ASP A CA 1
ATOM 666 C C . ASP A 1 91 ? 10.072 -5.941 -11.232 1.00 88.25 91 ASP A C 1
ATOM 668 O O . ASP A 1 91 ? 10.793 -6.418 -12.112 1.00 88.25 91 ASP A O 1
ATOM 672 N N . VAL A 1 92 ? 9.609 -4.688 -11.304 1.00 87.75 92 VAL A N 1
ATOM 673 C CA . VAL A 1 92 ? 9.979 -3.763 -12.386 1.00 87.75 92 VAL A CA 1
ATOM 674 C C . VAL A 1 92 ? 11.479 -3.459 -12.365 1.00 87.75 92 VAL A C 1
ATOM 676 O O . VAL A 1 92 ? 12.135 -3.548 -13.403 1.00 87.75 92 VAL A O 1
ATOM 679 N N . LEU A 1 93 ? 12.058 -3.160 -11.200 1.00 86.69 93 LEU A N 1
ATOM 680 C CA . LEU A 1 93 ? 13.500 -2.916 -11.089 1.00 86.69 93 LEU A CA 1
ATOM 681 C C . LEU A 1 93 ? 14.314 -4.159 -11.462 1.00 86.69 93 LEU A C 1
ATOM 683 O O . LEU A 1 93 ? 15.277 -4.057 -12.219 1.00 86.69 93 LEU A O 1
ATOM 687 N N . ARG A 1 94 ? 13.897 -5.347 -11.005 1.00 86.25 94 ARG A N 1
ATOM 688 C CA . ARG A 1 94 ? 14.504 -6.633 -11.386 1.00 86.25 94 ARG A CA 1
ATOM 689 C C . ARG A 1 94 ? 14.476 -6.841 -12.892 1.00 86.25 94 ARG A C 1
ATOM 691 O O . ARG A 1 94 ? 15.480 -7.276 -13.451 1.00 86.25 94 ARG A O 1
ATOM 698 N N . PHE A 1 95 ? 13.363 -6.518 -13.545 1.00 84.88 95 PHE A N 1
ATOM 699 C CA . PHE A 1 95 ? 13.238 -6.592 -14.997 1.00 84.88 95 PHE A CA 1
ATOM 700 C C . PHE A 1 95 ? 14.232 -5.667 -15.715 1.00 84.88 95 PHE A C 1
ATOM 702 O O . PHE A 1 95 ? 14.821 -6.066 -16.720 1.00 84.88 95 PHE A O 1
ATOM 709 N N . VAL A 1 96 ? 14.470 -4.463 -15.186 1.00 84.75 96 VAL A N 1
ATOM 710 C CA . VAL A 1 96 ? 15.467 -3.533 -15.737 1.00 84.75 96 VAL A CA 1
ATOM 711 C C . VAL A 1 96 ? 16.889 -4.058 -15.553 1.00 84.75 96 VAL A C 1
ATOM 713 O O . VAL A 1 96 ? 17.666 -4.036 -16.502 1.00 84.75 96 VAL A O 1
ATOM 716 N N . VAL A 1 97 ? 17.248 -4.553 -14.366 1.00 82.25 97 VAL A N 1
ATOM 717 C CA . VAL A 1 97 ? 18.645 -4.921 -14.064 1.00 82.25 97 VAL A CA 1
ATOM 718 C C . VAL A 1 97 ? 19.033 -6.323 -14.525 1.00 82.25 97 VAL A C 1
ATOM 720 O O . VAL A 1 97 ? 20.218 -6.586 -14.690 1.00 82.25 97 VAL A O 1
ATOM 723 N N . THR A 1 98 ? 18.069 -7.220 -14.752 1.00 80.88 98 THR A N 1
ATOM 724 C CA . THR A 1 98 ? 18.343 -8.607 -15.159 1.00 80.88 98 THR A CA 1
ATOM 725 C C . THR A 1 98 ? 18.368 -8.705 -16.684 1.00 80.88 98 THR A C 1
ATOM 727 O O . THR A 1 98 ? 17.312 -8.570 -17.309 1.00 80.88 98 THR A O 1
ATOM 730 N N . PRO A 1 99 ? 19.531 -8.952 -17.316 1.00 70.31 99 PRO A N 1
ATOM 731 C CA . PRO A 1 99 ? 19.597 -9.164 -18.756 1.00 70.31 99 PRO A CA 1
ATOM 732 C C . PRO A 1 99 ? 18.827 -10.430 -19.145 1.00 70.31 99 PRO A C 1
ATOM 734 O O . PRO A 1 99 ? 18.902 -11.452 -18.453 1.00 70.31 99 PRO A O 1
ATOM 737 N N . ARG A 1 100 ? 18.092 -10.398 -20.258 1.00 70.88 100 ARG A N 1
ATOM 738 C CA . ARG A 1 100 ? 17.413 -11.597 -20.780 1.00 70.88 100 ARG A CA 1
ATOM 739 C C . ARG A 1 100 ? 18.414 -12.514 -21.493 1.00 70.88 100 ARG A C 1
ATOM 741 O O . ARG A 1 100 ? 19.362 -12.047 -22.121 1.00 70.88 100 ARG A O 1
ATOM 748 N N . ARG A 1 101 ? 18.195 -13.837 -21.430 1.00 61.91 101 ARG A N 1
ATOM 749 C CA . ARG A 1 101 ? 18.973 -14.810 -22.227 1.00 61.91 101 ARG A CA 1
ATOM 750 C C . ARG A 1 101 ? 18.886 -14.431 -23.711 1.00 61.91 101 ARG A C 1
ATOM 752 O O . ARG A 1 101 ? 17.784 -14.214 -24.208 1.00 61.91 101 ARG A O 1
ATOM 759 N N . GLY A 1 102 ? 20.032 -14.332 -24.383 1.00 58.12 102 GLY A N 1
ATOM 760 C CA . GLY A 1 102 ? 20.150 -13.837 -25.760 1.00 58.12 102 GLY A CA 1
ATOM 761 C C . GLY A 1 102 ? 20.614 -12.379 -25.891 1.00 58.12 102 GLY A C 1
ATOM 762 O O . GLY A 1 102 ? 21.097 -12.007 -26.955 1.00 58.12 102 GLY A O 1
ATOM 763 N N . GLU A 1 103 ? 20.570 -11.571 -24.823 1.00 61.38 103 GLU A N 1
ATOM 764 C CA . GLU A 1 103 ? 21.185 -10.226 -24.807 1.00 61.38 103 GLU A CA 1
ATOM 765 C C . GLU A 1 103 ? 22.721 -10.294 -24.664 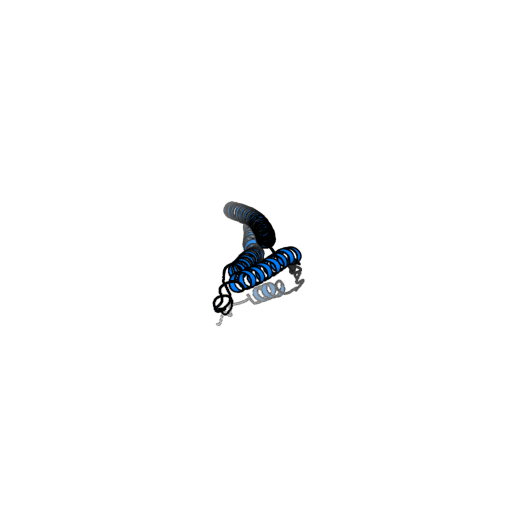1.00 61.38 103 GLU A C 1
ATOM 767 O O . GLU A 1 103 ? 23.424 -9.334 -24.967 1.00 61.38 103 GLU A O 1
ATOM 772 N N . THR A 1 104 ? 23.250 -11.446 -24.238 1.00 53.22 104 THR A N 1
ATOM 773 C CA . THR A 1 104 ? 24.677 -11.707 -23.970 1.00 53.22 104 THR A CA 1
ATOM 774 C C . THR A 1 104 ? 25.372 -12.577 -25.031 1.00 53.22 104 THR A C 1
ATOM 776 O O . THR A 1 104 ? 26.601 -12.614 -25.065 1.00 53.22 104 THR A O 1
ATOM 779 N N . ASP A 1 105 ? 24.626 -13.219 -25.940 1.00 51.66 105 ASP A N 1
ATOM 780 C CA . ASP A 1 105 ? 25.158 -14.254 -26.852 1.00 51.66 105 ASP A CA 1
ATOM 781 C C . ASP A 1 105 ? 25.554 -13.745 -28.256 1.00 51.66 105 ASP A C 1
ATOM 783 O O . ASP A 1 105 ? 26.088 -14.498 -29.074 1.00 51.66 105 ASP A O 1
ATOM 787 N N . ALA A 1 106 ? 25.340 -12.467 -28.577 1.00 48.72 106 ALA A N 1
ATOM 788 C CA . ALA A 1 106 ? 25.701 -11.937 -29.893 1.00 48.72 106 ALA A CA 1
ATOM 789 C C . ALA A 1 106 ? 27.226 -11.802 -30.010 1.00 48.72 106 ALA A C 1
ATOM 791 O O . ALA A 1 106 ? 27.824 -11.005 -29.303 1.00 48.72 106 ALA A O 1
ATOM 792 N N . SER A 1 107 ? 27.880 -12.567 -30.887 1.00 51.28 107 SER A N 1
ATOM 793 C CA . SER A 1 107 ? 29.336 -12.546 -31.067 1.00 51.28 107 SER A CA 1
ATOM 794 C C . SER A 1 107 ? 29.793 -11.644 -32.227 1.00 51.28 107 SER A C 1
ATOM 796 O O . SER A 1 107 ? 29.804 -12.082 -33.368 1.00 51.28 107 SER A O 1
ATOM 798 N N . GLY A 1 108 ? 30.193 -10.388 -31.957 1.00 52.50 108 GLY A N 1
ATOM 799 C CA . GLY A 1 108 ? 30.878 -9.501 -32.926 1.00 52.50 108 GLY A CA 1
ATOM 800 C C . GLY A 1 108 ? 31.344 -8.145 -32.340 1.00 52.50 108 GLY A C 1
ATOM 801 O O . GLY A 1 108 ? 30.758 -7.715 -31.348 1.00 52.50 108 GLY A O 1
ATOM 802 N N . PRO A 1 109 ? 32.385 -7.478 -32.893 1.00 48.31 109 PRO A N 1
ATOM 803 C CA . PRO A 1 109 ? 33.111 -6.375 -32.232 1.00 48.31 109 PRO A CA 1
ATOM 804 C C . PRO A 1 109 ? 32.499 -4.959 -32.344 1.00 48.31 109 PRO A C 1
ATOM 806 O O . PRO A 1 109 ? 33.059 -4.035 -31.773 1.00 48.31 109 PRO A O 1
ATOM 809 N N . GLY A 1 110 ? 31.364 -4.757 -33.030 1.00 56.50 110 GLY A N 1
ATOM 810 C CA . GLY A 1 110 ? 30.754 -3.414 -33.169 1.00 56.50 110 GLY A CA 1
ATOM 811 C C . GLY A 1 110 ? 29.220 -3.351 -33.139 1.00 56.50 110 GLY A C 1
ATOM 812 O O . GLY A 1 110 ? 28.654 -2.296 -32.887 1.00 56.50 110 GLY A O 1
ATOM 813 N N . GLY A 1 111 ? 28.527 -4.476 -33.354 1.00 55.66 111 GLY A N 1
ATOM 814 C CA . GLY A 1 111 ? 27.058 -4.559 -33.265 1.00 55.66 111 GLY A CA 1
ATOM 815 C C . GLY A 1 111 ? 26.526 -4.961 -31.883 1.00 55.66 111 GLY A C 1
ATOM 816 O O . GLY A 1 111 ? 25.334 -4.826 -31.626 1.00 55.66 111 GLY A O 1
ATOM 817 N N . ARG A 1 112 ? 27.407 -5.444 -30.995 1.00 61.59 112 ARG A N 1
ATOM 818 C CA . ARG A 1 112 ? 27.067 -5.978 -29.665 1.00 61.59 112 ARG A CA 1
ATOM 819 C C . ARG A 1 112 ? 26.558 -4.908 -28.712 1.00 61.59 112 ARG A C 1
ATOM 821 O O . ARG A 1 112 ? 25.505 -5.066 -28.107 1.00 61.59 112 ARG A O 1
ATOM 828 N N . ASP A 1 113 ? 27.313 -3.820 -28.634 1.00 68.44 113 ASP A N 1
ATOM 829 C CA . ASP A 1 113 ? 27.061 -2.734 -27.692 1.00 68.44 113 ASP A CA 1
ATOM 830 C C . ASP A 1 113 ? 25.763 -2.012 -28.045 1.00 68.44 113 ASP A C 1
ATOM 832 O O . ASP A 1 113 ? 24.913 -1.764 -27.201 1.00 68.44 113 ASP A O 1
ATOM 836 N N . ARG A 1 114 ? 25.528 -1.811 -29.346 1.00 73.25 114 ARG A N 1
ATOM 837 C CA . ARG A 1 114 ? 24.304 -1.189 -29.840 1.00 73.25 114 ARG A CA 1
ATOM 838 C C . ARG A 1 114 ? 23.048 -2.013 -29.538 1.00 73.25 114 ARG A C 1
ATOM 840 O O . ARG A 1 114 ? 22.060 -1.438 -29.094 1.00 73.25 114 ARG A O 1
ATOM 847 N N . LEU A 1 115 ? 23.070 -3.332 -29.752 1.00 73.31 115 LEU A N 1
ATOM 848 C CA . LEU A 1 115 ? 21.919 -4.199 -29.456 1.00 73.31 115 LEU A CA 1
ATOM 849 C C . LEU A 1 115 ? 21.649 -4.301 -27.948 1.00 73.31 115 LEU A C 1
ATOM 851 O O . LEU A 1 115 ? 20.491 -4.272 -27.532 1.00 73.31 115 LEU A O 1
ATOM 855 N N . ALA A 1 116 ? 22.700 -4.364 -27.126 1.00 75.81 116 ALA A N 1
ATOM 856 C CA . ALA A 1 116 ? 22.576 -4.335 -25.670 1.00 75.81 116 ALA A CA 1
ATOM 857 C C . ALA A 1 116 ? 21.999 -2.994 -25.175 1.00 75.81 116 ALA A C 1
ATOM 859 O O . ALA A 1 116 ? 21.087 -2.980 -24.344 1.00 75.81 116 ALA A O 1
ATOM 860 N N . CYS A 1 117 ? 22.461 -1.878 -25.742 1.00 78.62 117 CYS A N 1
ATOM 861 C CA . CYS A 1 117 ? 21.949 -0.536 -25.476 1.00 78.62 117 CYS A CA 1
ATOM 862 C C . CYS A 1 117 ? 20.477 -0.382 -25.889 1.00 78.62 117 CYS A C 1
ATOM 864 O O . CYS A 1 117 ? 19.666 0.126 -25.115 1.00 78.62 117 CYS A O 1
ATOM 866 N N . GLU A 1 118 ? 20.090 -0.867 -27.071 1.00 83.31 118 GLU A N 1
ATOM 867 C CA . GLU A 1 118 ? 18.697 -0.843 -27.538 1.00 83.31 118 GLU A CA 1
ATOM 868 C C . GLU A 1 118 ? 17.781 -1.711 -26.651 1.00 83.31 118 GLU A C 1
ATOM 870 O O . GLU A 1 118 ? 16.671 -1.289 -26.309 1.00 83.31 118 GLU A O 1
ATOM 875 N N . ALA A 1 119 ? 18.255 -2.878 -26.201 1.00 83.12 119 ALA A N 1
ATOM 876 C CA . ALA A 1 119 ? 17.524 -3.744 -25.275 1.00 83.12 119 ALA A CA 1
ATOM 877 C C . ALA A 1 119 ? 17.360 -3.110 -23.883 1.00 83.12 119 ALA A C 1
ATOM 879 O O . ALA A 1 119 ? 16.270 -3.151 -23.307 1.00 83.12 119 ALA A O 1
ATOM 880 N N . MET A 1 120 ? 18.412 -2.483 -23.348 1.00 84.81 120 MET A N 1
ATOM 881 C CA . MET A 1 120 ? 18.352 -1.741 -22.084 1.00 84.81 120 MET A CA 1
ATOM 882 C C . MET A 1 120 ? 17.377 -0.565 -22.178 1.00 84.81 120 MET A C 1
ATOM 884 O O . MET A 1 120 ? 16.493 -0.408 -21.337 1.00 84.81 120 MET A O 1
ATOM 888 N N . ALA A 1 121 ? 17.471 0.223 -23.247 1.00 87.00 121 ALA A N 1
ATOM 889 C CA . ALA A 1 121 ? 16.548 1.312 -23.526 1.00 87.00 121 ALA A CA 1
ATOM 890 C C . ALA A 1 121 ? 15.085 0.849 -23.592 1.00 87.00 121 ALA A C 1
ATOM 892 O O . ALA A 1 121 ? 14.196 1.507 -23.049 1.00 87.00 121 ALA A O 1
ATOM 893 N N . ALA A 1 122 ? 14.812 -0.279 -24.253 1.00 86.56 122 ALA A N 1
ATOM 894 C CA . ALA A 1 122 ? 13.469 -0.847 -24.318 1.00 86.56 122 ALA A CA 1
ATOM 895 C C . ALA A 1 122 ? 12.960 -1.265 -22.929 1.00 86.56 122 ALA A C 1
ATOM 897 O O . ALA A 1 122 ? 11.821 -0.951 -22.577 1.00 86.56 122 ALA A O 1
ATOM 898 N N . ARG A 1 123 ? 13.809 -1.910 -22.117 1.00 88.31 123 ARG A N 1
ATOM 899 C CA . ARG A 1 123 ? 13.472 -2.292 -20.738 1.00 88.31 123 ARG A CA 1
ATOM 900 C C . ARG A 1 123 ? 13.175 -1.077 -19.865 1.00 88.31 123 ARG A C 1
ATOM 902 O O . ARG A 1 123 ? 12.158 -1.075 -19.180 1.00 88.31 123 ARG A O 1
ATOM 909 N N . LEU A 1 124 ? 13.992 -0.030 -19.950 1.00 88.62 124 LEU A N 1
ATOM 910 C CA . LEU A 1 124 ? 13.779 1.214 -19.210 1.00 88.62 124 LEU A CA 1
ATOM 911 C C . LEU A 1 124 ? 12.479 1.919 -19.615 1.00 88.62 124 LEU A C 1
ATOM 913 O O . LEU A 1 124 ? 11.721 2.335 -18.746 1.00 88.62 124 LEU A O 1
ATOM 917 N N . ARG A 1 125 ? 12.164 2.001 -20.915 1.00 89.38 125 ARG A N 1
ATOM 918 C CA . ARG A 1 125 ? 10.880 2.565 -21.376 1.00 89.38 125 ARG A CA 1
ATOM 919 C C . ARG A 1 125 ? 9.690 1.789 -20.823 1.00 89.38 125 ARG A C 1
ATOM 921 O O . ARG A 1 125 ? 8.743 2.393 -20.329 1.00 89.38 125 ARG 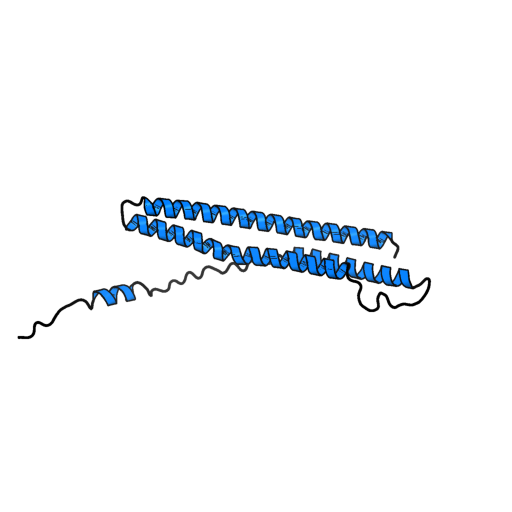A O 1
ATOM 928 N N . LEU A 1 126 ? 9.741 0.457 -20.888 1.00 87.50 126 LEU A N 1
ATOM 929 C CA . LEU A 1 126 ? 8.680 -0.395 -20.349 1.00 87.50 126 LEU A CA 1
ATOM 930 C C . LEU A 1 126 ? 8.554 -0.250 -18.831 1.00 87.50 126 LEU A C 1
ATOM 932 O O . LEU A 1 126 ? 7.437 -0.224 -18.324 1.00 87.50 126 LEU A O 1
ATOM 936 N N . ALA A 1 127 ? 9.673 -0.116 -18.121 1.00 88.06 127 ALA A N 1
ATOM 937 C CA . ALA A 1 127 ? 9.688 0.112 -16.684 1.00 88.06 127 ALA A CA 1
ATOM 938 C C . ALA A 1 127 ? 9.049 1.452 -16.310 1.00 88.06 127 ALA A C 1
ATOM 940 O O . ALA A 1 127 ? 8.183 1.476 -15.443 1.00 88.06 127 ALA A O 1
ATOM 941 N N . VAL A 1 128 ? 9.394 2.540 -17.005 1.00 88.94 128 VAL A N 1
ATOM 942 C CA . VAL A 1 128 ? 8.767 3.857 -16.796 1.00 88.94 128 VAL A CA 1
ATOM 943 C C . VAL A 1 128 ? 7.259 3.781 -17.036 1.00 88.94 128 VAL A C 1
ATOM 945 O O . VAL A 1 128 ? 6.490 4.195 -16.175 1.00 88.94 128 VAL A O 1
ATOM 948 N N . ILE A 1 129 ? 6.820 3.163 -18.139 1.00 87.50 129 ILE A N 1
ATOM 949 C CA . ILE A 1 129 ? 5.389 2.975 -18.431 1.00 87.50 129 ILE A CA 1
ATOM 950 C C . ILE A 1 129 ? 4.703 2.148 -17.337 1.00 87.50 129 ILE A C 1
ATOM 952 O O . ILE A 1 129 ? 3.603 2.491 -16.908 1.00 87.50 129 ILE A O 1
ATOM 956 N N . ALA A 1 130 ? 5.326 1.058 -16.882 1.00 86.12 130 ALA A N 1
ATOM 957 C CA . ALA A 1 130 ? 4.769 0.197 -15.843 1.00 86.12 130 ALA A CA 1
ATOM 958 C C . ALA A 1 130 ? 4.647 0.931 -14.500 1.00 86.12 130 ALA A C 1
ATOM 960 O O . ALA A 1 130 ? 3.614 0.819 -13.837 1.00 86.12 130 ALA A O 1
ATOM 961 N N . LEU A 1 131 ? 5.663 1.716 -14.131 1.00 84.56 131 LEU A N 1
ATOM 962 C CA . LEU A 1 131 ? 5.645 2.553 -12.937 1.00 84.56 131 LEU A CA 1
ATOM 963 C C . LEU A 1 131 ? 4.559 3.627 -13.068 1.00 84.56 131 LEU A C 1
ATOM 965 O O . LEU A 1 131 ? 3.672 3.680 -12.221 1.00 84.56 131 LEU A O 1
ATOM 969 N N . ASP A 1 132 ? 4.520 4.414 -14.140 1.00 82.69 132 ASP A N 1
ATOM 970 C CA . ASP A 1 132 ? 3.501 5.460 -14.304 1.00 82.69 132 ASP A CA 1
ATOM 971 C C . ASP A 1 132 ? 2.068 4.884 -14.384 1.00 82.69 132 ASP A C 1
ATOM 973 O O . ASP A 1 132 ? 1.129 5.449 -13.818 1.00 82.69 132 ASP A O 1
ATOM 977 N N . ALA A 1 133 ? 1.877 3.704 -14.986 1.00 78.88 133 ALA A N 1
ATOM 978 C CA . ALA A 1 133 ? 0.589 3.003 -14.976 1.00 78.88 133 ALA A CA 1
ATOM 979 C C . ALA A 1 133 ? 0.200 2.491 -13.576 1.00 78.88 133 ALA A C 1
ATOM 981 O O . ALA A 1 133 ? -0.984 2.468 -13.228 1.00 78.88 133 ALA A O 1
ATOM 982 N N . GLY A 1 134 ? 1.182 2.093 -12.761 1.00 65.88 134 GLY A N 1
ATOM 983 C CA . GLY A 1 134 ? 0.992 1.775 -11.346 1.00 65.88 134 GLY A CA 1
ATOM 984 C C . GLY A 1 134 ? 0.521 2.985 -10.531 1.00 65.88 134 GLY A C 1
ATOM 985 O O . GLY A 1 134 ? -0.314 2.825 -9.645 1.00 65.88 134 GLY A O 1
ATOM 986 N N . ILE A 1 135 ? 0.967 4.200 -10.880 1.00 53.62 135 ILE A N 1
ATOM 987 C CA . ILE A 1 135 ? 0.495 5.455 -10.264 1.00 53.62 135 ILE A CA 1
ATOM 988 C C . ILE A 1 135 ? -0.983 5.692 -10.614 1.00 53.62 135 ILE A C 1
ATOM 990 O O . ILE A 1 135 ? -1.793 5.991 -9.734 1.00 53.62 135 ILE A O 1
ATOM 994 N N . ALA A 1 136 ? -1.366 5.477 -11.878 1.00 43.28 136 ALA A N 1
ATOM 995 C CA . ALA A 1 136 ? -2.737 5.681 -12.358 1.00 43.28 136 ALA A CA 1
ATOM 996 C C . ALA A 1 136 ? -3.752 4.632 -11.848 1.00 43.28 136 ALA A C 1
ATOM 998 O O . ALA A 1 136 ? -4.941 4.933 -11.728 1.00 43.28 136 ALA A O 1
ATOM 999 N N . ARG A 1 137 ? -3.311 3.408 -11.519 1.00 43.25 137 ARG A N 1
ATOM 1000 C CA . ARG A 1 137 ? -4.165 2.312 -11.013 1.00 43.25 137 ARG A CA 1
ATOM 1001 C C . ARG A 1 137 ? -4.269 2.234 -9.491 1.00 43.25 137 ARG A C 1
ATOM 1003 O O . ARG A 1 137 ? -4.631 1.186 -8.963 1.00 43.25 137 ARG A O 1
ATOM 1010 N N . SER A 1 138 ? -4.115 3.350 -8.784 1.00 43.31 138 SER A N 1
ATOM 1011 C CA . SER A 1 138 ? -4.540 3.476 -7.373 1.00 43.31 138 SER A CA 1
ATOM 1012 C C . SER A 1 138 ? -6.082 3.459 -7.219 1.00 43.31 138 SER A C 1
ATOM 1014 O O . SER A 1 138 ? -6.668 4.136 -6.376 1.00 43.31 138 SER A O 1
ATOM 1016 N N . GLY A 1 139 ? -6.767 2.723 -8.099 1.00 35.66 139 GLY A N 1
ATOM 1017 C CA . GLY A 1 139 ? -8.199 2.728 -8.315 1.00 35.66 139 GLY A CA 1
ATOM 1018 C C . GLY A 1 139 ? -8.935 1.852 -7.315 1.00 35.66 139 GLY A C 1
ATOM 1019 O O . GLY A 1 139 ? -8.974 0.636 -7.454 1.00 35.66 139 GLY A O 1
ATOM 1020 N N . ARG A 1 140 ? -9.623 2.544 -6.402 1.00 38.78 140 ARG A N 1
ATOM 1021 C CA . ARG A 1 140 ? -10.740 2.087 -5.568 1.00 38.78 140 ARG A CA 1
ATOM 1022 C C . ARG A 1 140 ? -10.387 0.966 -4.596 1.00 38.78 140 ARG A C 1
ATOM 1024 O O . ARG A 1 140 ? -10.594 -0.213 -4.870 1.00 38.78 140 ARG A O 1
ATOM 1031 N N . VAL A 1 141 ? -10.082 1.384 -3.367 1.00 40.84 141 VAL A N 1
ATOM 1032 C CA . VAL A 1 141 ? -10.616 0.690 -2.190 1.00 40.84 141 VAL A CA 1
ATOM 1033 C C . VAL A 1 141 ? -12.094 0.445 -2.488 1.00 40.84 141 VAL A C 1
ATOM 1035 O O . VAL A 1 141 ? -12.877 1.394 -2.595 1.00 40.84 141 VAL A O 1
ATOM 1038 N N . ARG A 1 142 ? -12.478 -0.814 -2.723 1.00 40.12 142 ARG A N 1
ATOM 1039 C CA . ARG A 1 142 ? -13.882 -1.199 -2.632 1.00 40.12 142 ARG A CA 1
ATOM 1040 C C . ARG A 1 142 ? -14.237 -0.904 -1.185 1.00 40.12 142 ARG A C 1
ATOM 1042 O O . ARG A 1 142 ? -13.891 -1.680 -0.306 1.00 40.12 142 ARG A O 1
ATOM 1049 N N . GLN A 1 143 ? -14.838 0.257 -0.935 1.00 38.19 143 GLN A N 1
ATOM 1050 C CA . GLN A 1 143 ? -15.580 0.467 0.292 1.00 38.19 143 GLN A CA 1
ATOM 1051 C C . GLN A 1 143 ? -16.619 -0.642 0.281 1.00 38.19 143 GLN A C 1
ATOM 1053 O O . GLN A 1 143 ? -17.593 -0.586 -0.474 1.00 38.19 143 GLN A O 1
ATOM 1058 N N . THR A 1 144 ? -16.336 -1.711 1.019 1.00 38.22 144 THR A N 1
ATOM 1059 C CA . THR A 1 144 ? -17.326 -2.705 1.380 1.00 38.22 144 THR A CA 1
ATOM 1060 C C . THR A 1 144 ? -18.390 -1.898 2.088 1.00 38.22 144 THR A C 1
ATOM 1062 O O . THR A 1 144 ? -18.206 -1.446 3.215 1.00 38.22 144 THR A O 1
ATOM 1065 N N . ARG A 1 145 ? -19.442 -1.578 1.335 1.00 36.03 145 ARG A N 1
ATOM 1066 C CA . ARG A 1 145 ? -20.648 -0.937 1.826 1.00 36.03 145 ARG A CA 1
ATOM 1067 C C . ARG A 1 145 ? -21.009 -1.739 3.063 1.00 36.03 145 ARG A C 1
ATOM 1069 O O . ARG A 1 145 ? -21.226 -2.943 2.930 1.00 36.03 145 ARG A O 1
ATOM 1076 N N . ALA A 1 146 ? -20.957 -1.103 4.231 1.00 37.50 146 ALA A N 1
ATOM 1077 C CA . ALA A 1 146 ? -21.446 -1.695 5.458 1.00 37.50 146 ALA A CA 1
ATOM 1078 C C . ALA A 1 146 ? -22.815 -2.279 5.120 1.00 37.50 146 ALA A C 1
ATOM 1080 O O . ALA A 1 146 ? -23.737 -1.544 4.752 1.00 37.50 146 ALA A O 1
ATOM 1081 N N . ILE A 1 147 ? -22.900 -3.607 5.117 1.00 37.28 147 ILE A N 1
ATOM 1082 C CA . ILE A 1 147 ? -24.181 -4.279 5.102 1.00 37.28 147 ILE A CA 1
ATOM 1083 C C . ILE A 1 147 ? -24.725 -3.946 6.483 1.00 37.28 147 ILE A C 1
ATOM 1085 O O . ILE A 1 147 ? -24.368 -4.565 7.481 1.00 37.28 147 ILE A O 1
ATOM 1089 N N . VAL A 1 148 ? -25.514 -2.874 6.540 1.00 39.31 148 VAL A N 1
ATOM 1090 C CA . VAL A 1 148 ? -26.560 -2.731 7.539 1.00 39.31 148 VAL A CA 1
ATOM 1091 C C . VAL A 1 148 ? -27.498 -3.891 7.242 1.00 39.31 148 VAL A C 1
ATOM 1093 O O . VAL A 1 148 ? -28.412 -3.779 6.428 1.00 39.31 148 VAL A O 1
ATOM 1096 N N . ASP A 1 149 ? -27.159 -5.053 7.792 1.00 34.09 149 ASP A N 1
ATOM 1097 C CA . ASP A 1 149 ? -28.058 -6.186 7.830 1.00 34.09 149 ASP A CA 1
ATOM 1098 C C . ASP A 1 149 ? -29.047 -5.858 8.942 1.00 34.09 149 ASP A C 1
ATOM 1100 O O . ASP A 1 149 ? -28.805 -6.092 10.127 1.00 34.09 149 ASP A O 1
ATOM 1104 N N . ASP A 1 150 ? -30.137 -5.208 8.548 1.00 41.03 150 ASP A N 1
ATOM 1105 C CA . ASP A 1 150 ? -31.320 -4.990 9.370 1.00 41.03 150 ASP A CA 1
ATOM 1106 C C . ASP A 1 150 ? -32.085 -6.321 9.498 1.00 41.03 150 ASP A C 1
ATOM 1108 O O . ASP A 1 150 ? -33.241 -6.461 9.101 1.00 41.03 150 ASP A O 1
ATOM 1112 N N . SER A 1 151 ? -31.389 -7.350 9.993 1.00 38.56 151 SER A N 1
ATOM 1113 C CA . SER A 1 151 ? -31.922 -8.692 10.194 1.00 38.56 151 SER A CA 1
ATOM 1114 C C . SER A 1 151 ? -32.425 -8.834 11.639 1.00 38.56 151 SER A C 1
ATOM 1116 O O . SER A 1 151 ? -31.633 -8.883 12.588 1.00 38.56 151 SER A O 1
ATOM 1118 N N . PRO A 1 152 ? -33.749 -8.940 11.863 1.00 45.31 152 PRO A N 1
ATOM 1119 C CA . PRO A 1 152 ? -34.333 -9.049 13.191 1.00 45.31 152 PRO A CA 1
ATOM 1120 C C . PRO A 1 152 ? -34.231 -10.497 13.688 1.00 45.31 152 PRO A C 1
ATOM 1122 O O . PRO A 1 152 ? -35.217 -11.224 13.686 1.00 45.31 152 PRO A O 1
ATOM 1125 N N . SER A 1 153 ? -33.052 -10.954 14.121 1.00 48.38 153 SER A N 1
ATOM 1126 C CA . SER A 1 153 ? -32.897 -12.364 14.534 1.00 48.38 153 SER A CA 1
ATOM 1127 C C . SER A 1 153 ? -31.968 -12.606 15.728 1.00 48.38 153 SER A C 1
ATOM 1129 O O . SER A 1 153 ? -31.261 -13.608 15.787 1.00 48.38 153 SER A O 1
ATOM 1131 N N . MET A 1 154 ? -31.998 -11.730 16.736 1.00 36.84 154 MET A N 1
ATOM 1132 C CA . MET A 1 154 ? -31.365 -12.037 18.034 1.00 36.84 154 MET A CA 1
ATOM 1133 C C . MET A 1 154 ? -32.275 -11.790 19.247 1.00 36.84 154 MET A C 1
ATOM 1135 O O . MET A 1 154 ? -32.117 -12.422 20.290 1.00 36.84 154 MET A O 1
ATOM 1139 N N . ARG A 1 155 ? -33.332 -10.975 19.097 1.00 47.28 155 ARG A N 1
ATOM 1140 C CA . ARG A 1 155 ? -34.348 -10.775 20.152 1.00 47.28 155 ARG A CA 1
ATOM 1141 C C . ARG A 1 155 ? -35.329 -11.948 20.304 1.00 47.28 155 ARG A C 1
ATOM 1143 O O . ARG A 1 155 ? -35.972 -12.047 21.345 1.00 47.28 155 ARG A O 1
ATOM 1150 N N . GLN A 1 156 ? -35.440 -12.842 19.314 1.00 47.09 156 GLN A N 1
ATOM 1151 C CA . GLN A 1 156 ? -36.276 -14.050 19.418 1.00 47.09 156 GLN A CA 1
ATOM 1152 C C . GLN A 1 156 ? -35.579 -15.205 20.153 1.00 47.09 156 GLN A C 1
ATOM 1154 O O . GLN A 1 156 ? -36.245 -15.935 20.883 1.00 47.09 156 GLN A O 1
ATOM 1159 N N . VAL A 1 157 ? -34.251 -15.324 20.057 1.00 52.88 157 VAL A N 1
ATOM 1160 C CA . VAL A 1 157 ? -33.502 -16.411 20.715 1.00 52.88 157 VAL A CA 1
ATOM 1161 C C . VAL A 1 157 ? -33.491 -16.232 22.238 1.00 52.88 157 VAL A C 1
ATOM 1163 O O . VAL A 1 157 ? -33.720 -17.183 22.981 1.00 52.88 157 VAL A O 1
ATOM 1166 N N . ILE A 1 158 ? -33.348 -14.993 22.719 1.00 48.41 158 ILE A N 1
ATOM 1167 C CA . ILE A 1 158 ? -33.309 -14.702 24.163 1.00 48.41 158 ILE A CA 1
ATOM 1168 C C . ILE A 1 158 ? -34.706 -14.805 24.806 1.00 48.41 158 ILE A C 1
ATOM 1170 O O . ILE A 1 158 ? -34.827 -15.168 25.974 1.00 48.41 158 ILE A O 1
ATOM 1174 N N . ARG A 1 159 ? -35.789 -14.567 24.049 1.00 50.00 159 ARG A N 1
ATOM 1175 C CA . ARG A 1 159 ? -37.161 -14.702 24.573 1.00 50.00 159 ARG A CA 1
ATOM 1176 C C . ARG A 1 159 ? -37.623 -16.166 24.671 1.00 50.00 159 ARG A C 1
ATOM 1178 O O . ARG A 1 159 ? -38.462 -16.464 25.513 1.00 50.00 159 ARG A O 1
ATOM 1185 N N . GLY A 1 160 ? -37.053 -17.076 23.874 1.00 42.06 160 GLY A N 1
ATOM 1186 C CA . GLY A 1 160 ? -37.330 -18.517 23.966 1.00 42.06 160 GLY A CA 1
ATOM 1187 C C . GLY A 1 160 ? -36.725 -19.178 25.210 1.00 42.06 160 GLY A C 1
ATOM 1188 O O . GLY A 1 160 ? -37.370 -20.015 25.833 1.00 42.06 160 GLY A O 1
ATOM 1189 N N . ALA A 1 161 ? -35.531 -18.746 25.629 1.00 47.31 161 ALA A N 1
ATOM 1190 C CA . ALA A 1 161 ? -34.823 -19.336 26.771 1.00 47.31 161 ALA A CA 1
ATOM 1191 C C . ALA A 1 161 ? -35.418 -18.963 28.146 1.00 47.31 161 ALA A C 1
ATOM 1193 O O . ALA A 1 161 ? -35.217 -19.684 29.119 1.00 47.31 161 ALA A O 1
ATOM 1194 N N . LEU A 1 162 ? -36.181 -17.866 28.235 1.00 48.53 162 LEU A N 1
ATOM 1195 C CA . LEU A 1 162 ? -36.854 -17.443 29.473 1.00 48.53 162 LEU A CA 1
ATOM 1196 C C . LEU A 1 162 ? -38.279 -18.007 29.621 1.00 48.53 162 LEU A C 1
ATOM 1198 O O . LEU A 1 162 ? -38.861 -17.902 30.696 1.00 48.53 162 LEU A O 1
ATOM 1202 N N . ALA A 1 163 ? -38.837 -18.627 28.574 1.00 49.38 163 ALA A N 1
ATOM 1203 C CA . ALA A 1 163 ? -40.170 -19.236 28.609 1.00 49.38 163 ALA A CA 1
ATOM 1204 C C . ALA A 1 163 ? -40.161 -20.726 29.014 1.00 49.38 163 ALA A C 1
ATOM 1206 O O . ALA A 1 163 ? -41.209 -21.268 29.349 1.00 49.38 163 ALA A O 1
ATOM 1207 N N . SER A 1 164 ? -38.997 -21.388 29.028 1.00 52.97 164 SER A N 1
ATOM 1208 C CA . SER A 1 164 ? -38.855 -22.810 29.391 1.00 52.97 164 SER A CA 1
ATOM 1209 C C . SER A 1 164 ? -38.463 -23.058 30.859 1.00 52.97 164 SER A C 1
ATOM 1211 O O . SER A 1 164 ? -38.150 -24.185 31.234 1.00 52.97 164 SER A O 1
ATOM 1213 N N . GLY A 1 165 ? -38.469 -22.022 31.705 1.00 48.84 165 GLY A N 1
ATOM 1214 C CA . GLY A 1 165 ? -38.121 -22.104 33.127 1.00 48.84 165 GLY A CA 1
ATOM 1215 C C . GLY A 1 165 ? -39.324 -22.266 34.063 1.00 48.84 165 GLY A C 1
ATOM 1216 O O . GLY A 1 165 ? -39.681 -21.330 34.771 1.00 48.84 165 GLY A O 1
ATOM 1217 N N . GLY A 1 166 ? -39.932 -23.452 34.116 1.00 39.69 166 GLY A N 1
ATOM 1218 C CA . GLY A 1 166 ? -40.876 -23.844 35.178 1.00 39.69 166 GLY A CA 1
ATOM 1219 C C . GLY A 1 166 ? -41.417 -25.250 34.919 1.00 39.69 166 GLY A C 1
ATOM 1220 O O . GLY A 1 166 ? -41.807 -25.536 33.799 1.00 39.69 166 GLY A O 1
ATOM 1221 N N . ARG A 1 167 ? -41.472 -26.211 35.843 1.00 47.34 167 ARG A N 1
ATOM 1222 C CA . ARG A 1 167 ? -41.240 -26.334 37.296 1.00 47.34 167 ARG A CA 1
ATOM 1223 C C . ARG A 1 167 ? -40.783 -27.790 37.563 1.00 47.34 167 ARG A C 1
ATOM 1225 O O . ARG A 1 167 ? -41.024 -28.641 36.710 1.00 47.34 167 ARG A O 1
ATOM 1232 N N . PRO A 1 168 ? -40.196 -28.112 38.731 1.00 47.03 168 PRO A N 1
ATOM 1233 C CA . PRO A 1 168 ? -39.888 -29.491 39.104 1.00 47.03 168 PRO A CA 1
ATOM 1234 C C . PRO A 1 168 ? -41.167 -30.243 39.506 1.00 47.03 168 PRO A C 1
ATOM 1236 O O . PRO A 1 168 ? -41.945 -29.755 40.328 1.00 47.03 168 PRO A O 1
ATOM 1239 N N . GLU A 1 169 ? -41.382 -31.433 38.943 1.00 42.50 169 GLU A N 1
ATOM 1240 C CA . GLU A 1 169 ? -42.414 -32.361 39.407 1.00 42.50 169 GLU A CA 1
ATOM 1241 C C . GLU A 1 169 ? -41.993 -32.969 40.750 1.00 42.50 169 GLU A C 1
ATOM 1243 O O . GLU A 1 169 ? -41.026 -33.725 40.848 1.00 42.50 169 GLU A O 1
ATOM 1248 N N . SER A 1 170 ? -42.735 -32.633 41.804 1.00 46.69 170 SER A N 1
ATOM 1249 C CA . SER A 1 170 ? -42.736 -33.373 43.063 1.00 46.69 170 SER A CA 1
ATOM 1250 C C . SER A 1 170 ? -43.550 -34.650 42.862 1.00 46.69 170 SER A C 1
ATOM 1252 O O . SER A 1 170 ? -44.772 -34.596 42.732 1.00 46.69 170 SER A O 1
ATOM 1254 N N . ARG A 1 171 ? -42.871 -35.797 42.811 1.00 46.28 171 ARG A N 1
ATOM 1255 C CA . ARG A 1 171 ? -43.509 -37.116 42.800 1.00 46.28 171 ARG A CA 1
ATOM 1256 C C . ARG A 1 171 ? -43.757 -37.554 44.245 1.00 46.28 171 ARG A C 1
ATOM 1258 O O . ARG A 1 171 ? -42.832 -37.541 45.055 1.00 46.28 171 ARG A O 1
ATOM 1265 N N . THR A 1 172 ? -45.018 -37.857 44.535 1.00 59.62 172 THR A N 1
ATOM 1266 C CA . THR A 1 172 ? -45.471 -38.606 45.716 1.00 59.62 172 THR A CA 1
ATOM 1267 C C . THR A 1 172 ? -45.198 -40.091 45.533 1.00 59.62 172 THR A C 1
ATOM 1269 O O . THR A 1 172 ? -45.094 -40.527 44.360 1.00 59.62 172 THR A O 1
#